Protein AF-A0A640VV84-F1 (afdb_monomer_lite)

Radius of gyration: 20.57 Å; chains: 1; bounding box: 38×32×61 Å

Sequence (79 aa):
MTQTLIAIEQADLDAIRLELRELNRRLDEVQMQPKPEFIPMKDYAAKIGKSIDTVKRRLPSLESKVEAGVTMIRNPDLV

Secondary structure (DSSP, 8-state):
---SSS-S-HHHHHHHHHHHHHHHHHHHH---SSPPSEEEHHHHHHHTT--HHHHHHHGGGS-EEEETTEEEEE-GGG-

Foldseek 3Di:
DPDDPVPPDPPVVVVVVVVVVVVVVVVVVPPDPVHDQWDFLVVQCVVVVHDSVVSVVCVVVFDWDADPNTIITGDPVVD

Structure (mmCIF, N/CA/C/O backbone):
data_AF-A0A640VV84-F1
#
_entry.id   AF-A0A640VV84-F1
#
loop_
_atom_site.group_PDB
_atom_site.id
_atom_site.type_symbol
_atom_site.label_atom_id
_atom_site.label_alt_id
_atom_site.label_comp_id
_atom_site.label_asym_id
_atom_site.label_entity_id
_atom_site.label_seq_id
_atom_site.pdbx_PDB_ins_code
_atom_site.Cartn_x
_atom_site.Cartn_y
_atom_site.Cartn_z
_atom_site.occupancy
_atom_site.B_iso_or_equiv
_atom_site.auth_seq_id
_atom_site.auth_comp_id
_atom_site.auth_asym_id
_atom_site.auth_atom_id
_atom_site.pdbx_PDB_model_num
ATOM 1 N N . MET A 1 1 ? -23.274 21.095 46.508 1.00 40.00 1 MET A N 1
ATOM 2 C CA . MET A 1 1 ? -23.643 21.390 45.107 1.00 40.00 1 MET A CA 1
ATOM 3 C C . MET A 1 1 ? -22.417 21.146 44.239 1.00 40.00 1 MET A C 1
ATOM 5 O O . MET A 1 1 ? -21.625 22.055 44.057 1.00 40.00 1 MET A O 1
ATOM 9 N N . THR A 1 2 ? -22.200 19.907 43.801 1.00 46.50 2 THR A N 1
ATOM 10 C CA . THR A 1 2 ? -20.990 19.487 43.062 1.00 46.50 2 THR A CA 1
ATOM 11 C C . THR A 1 2 ? -21.299 18.195 42.303 1.00 46.50 2 THR A C 1
ATOM 13 O O . THR A 1 2 ? -20.752 17.139 42.604 1.00 46.50 2 THR A O 1
ATOM 16 N N . GLN A 1 3 ? -22.253 18.227 41.369 1.00 48.31 3 GLN A N 1
ATOM 17 C CA . GLN A 1 3 ? -22.595 17.013 40.617 1.00 48.31 3 GLN A CA 1
ATOM 18 C C . GLN A 1 3 ? -23.131 17.297 39.211 1.00 48.31 3 GLN A C 1
ATOM 20 O O . GLN A 1 3 ? -24.074 16.663 38.759 1.00 48.31 3 GLN A O 1
ATOM 25 N N . THR A 1 4 ? -22.520 18.257 38.512 1.00 53.78 4 THR A N 1
ATOM 26 C CA . THR A 1 4 ? -22.941 18.627 37.146 1.00 53.78 4 THR A CA 1
ATOM 27 C C . THR A 1 4 ? -21.776 18.751 36.157 1.00 53.78 4 THR A C 1
ATOM 29 O O . THR A 1 4 ? -21.982 19.166 35.029 1.00 53.78 4 THR A O 1
ATOM 32 N N . LEU A 1 5 ? -20.547 18.391 36.555 1.00 50.25 5 LEU A N 1
ATOM 33 C CA . LEU A 1 5 ? -19.337 18.562 35.725 1.00 50.25 5 LEU A CA 1
ATOM 34 C C . LEU A 1 5 ? -18.724 17.251 35.202 1.00 50.25 5 LEU A C 1
ATOM 36 O O . LEU A 1 5 ? -17.887 17.299 34.313 1.00 50.25 5 LEU A O 1
ATOM 40 N N . ILE A 1 6 ? -19.137 16.085 35.715 1.00 51.88 6 ILE A N 1
ATOM 41 C CA . ILE A 1 6 ? -18.655 14.765 35.238 1.00 51.88 6 ILE A CA 1
ATOM 42 C C . ILE A 1 6 ? -19.639 14.148 34.225 1.00 51.88 6 ILE A C 1
ATOM 44 O O . ILE A 1 6 ? -19.316 13.205 33.513 1.00 51.88 6 ILE A O 1
ATOM 48 N N . ALA A 1 7 ? -20.839 14.721 34.124 1.00 51.56 7 ALA A N 1
ATOM 49 C CA . ALA A 1 7 ? -21.881 14.306 33.196 1.00 51.56 7 ALA A CA 1
ATOM 50 C C . ALA A 1 7 ? -21.826 15.062 31.857 1.00 51.56 7 ALA A C 1
ATOM 52 O O . ALA A 1 7 ? -22.849 15.124 31.200 1.00 51.56 7 ALA A O 1
ATOM 53 N N . ILE A 1 8 ? -20.666 15.620 31.472 1.00 55.31 8 ILE A N 1
ATOM 54 C CA . ILE A 1 8 ? -20.294 15.817 30.056 1.00 55.31 8 ILE A CA 1
ATOM 55 C C . ILE A 1 8 ? -19.786 14.446 29.579 1.00 55.31 8 ILE A C 1
ATOM 57 O O . ILE A 1 8 ? -18.601 14.137 29.652 1.00 55.31 8 ILE A O 1
ATOM 61 N N . GLU A 1 9 ? -20.674 13.457 29.619 1.00 63.25 9 GLU A N 1
ATOM 62 C CA . GLU A 1 9 ? -21.506 13.011 28.495 1.00 63.25 9 GLU A CA 1
ATOM 63 C C . GLU A 1 9 ? -20.740 11.918 27.744 1.00 63.25 9 GLU A C 1
ATOM 65 O O . GLU A 1 9 ? -20.192 12.098 26.663 1.00 63.25 9 GLU A O 1
ATOM 70 N N . GLN A 1 10 ? -20.689 10.724 28.349 1.00 62.88 10 GLN A N 1
ATOM 71 C CA . GLN A 1 10 ? -20.281 9.515 27.621 1.00 62.88 10 GLN A CA 1
ATOM 72 C C . GLN A 1 10 ? -21.088 9.353 26.322 1.00 62.88 10 GLN A C 1
ATOM 74 O O . GLN A 1 10 ? -20.550 8.871 25.333 1.00 62.88 10 GLN A O 1
ATOM 79 N N . ALA A 1 11 ? -22.337 9.832 26.319 1.00 67.44 11 ALA A N 1
ATOM 80 C CA . ALA A 1 11 ? -23.195 9.910 25.146 1.00 67.44 11 ALA A CA 1
ATOM 81 C C . ALA A 1 11 ? -22.599 10.776 24.020 1.00 67.44 11 ALA A C 1
ATOM 83 O O . ALA A 1 11 ? -22.538 10.309 22.885 1.00 67.44 11 ALA A O 1
ATOM 84 N N . ASP A 1 12 ? -22.085 11.972 24.323 1.00 73.12 12 ASP A N 1
ATOM 85 C CA . ASP A 1 12 ? -21.398 12.827 23.343 1.00 73.12 12 ASP A CA 1
ATOM 86 C C . ASP A 1 12 ? -20.136 12.155 22.793 1.00 73.12 12 ASP A C 1
ATOM 88 O O . ASP A 1 12 ? -19.848 12.185 21.595 1.00 73.12 12 ASP A O 1
ATOM 92 N N . LEU A 1 13 ? -19.377 11.500 23.672 1.00 72.19 13 LEU A N 1
ATOM 93 C CA . LEU A 1 13 ? -18.135 10.821 23.307 1.00 72.19 13 LEU A CA 1
ATOM 94 C C . LEU A 1 13 ? -18.395 9.614 22.392 1.00 72.19 13 LEU A C 1
ATOM 96 O O . LEU A 1 13 ? -17.633 9.360 21.453 1.00 72.19 13 LEU A O 1
ATOM 100 N N . ASP A 1 14 ? -19.482 8.887 22.635 1.00 76.31 14 ASP A N 1
ATOM 101 C CA . ASP A 1 14 ? -19.923 7.783 21.789 1.00 76.31 14 ASP A CA 1
ATOM 102 C C . ASP A 1 14 ? -20.534 8.270 20.468 1.00 76.31 14 ASP A C 1
ATOM 104 O O . ASP A 1 14 ? -20.283 7.650 19.430 1.00 76.31 14 ASP A O 1
ATOM 108 N N . ALA A 1 15 ? -21.232 9.410 20.460 1.00 78.38 15 ALA A N 1
ATOM 109 C CA . ALA A 1 15 ? -21.718 10.054 19.240 1.00 78.38 15 ALA A CA 1
ATOM 110 C C . ALA A 1 15 ? -20.556 10.480 18.324 1.00 78.38 15 ALA A C 1
ATOM 112 O O . ALA A 1 15 ? -20.538 10.127 17.144 1.00 78.38 15 ALA A O 1
ATOM 113 N N . ILE A 1 16 ? -19.517 11.116 18.877 1.00 78.06 16 ILE A N 1
ATOM 114 C CA . ILE A 1 16 ? -18.310 11.500 18.123 1.00 78.06 16 ILE A CA 1
ATOM 115 C C . ILE A 1 16 ? -17.591 10.265 17.563 1.00 78.06 16 ILE A C 1
ATOM 117 O O . ILE A 1 16 ? -17.137 10.253 16.417 1.00 78.06 16 ILE A O 1
ATOM 121 N N . ARG A 1 17 ? -17.485 9.185 18.347 1.00 80.62 17 ARG A N 1
ATOM 122 C CA . ARG A 1 17 ? -16.884 7.924 17.878 1.00 80.62 17 ARG A CA 1
ATOM 123 C C . ARG A 1 17 ? -17.689 7.283 16.755 1.00 80.62 17 ARG A C 1
ATOM 125 O O . ARG A 1 17 ? -17.091 6.686 15.859 1.00 80.62 17 ARG A O 1
ATOM 132 N N . LEU A 1 18 ? -19.016 7.370 16.811 1.00 83.75 18 LEU A N 1
ATOM 133 C CA . LEU A 1 18 ? -19.897 6.867 15.765 1.00 83.75 18 LEU A CA 1
ATOM 134 C C . LEU A 1 18 ? -19.718 7.668 14.470 1.00 83.75 18 LEU A C 1
ATOM 136 O O . LEU A 1 18 ? -19.530 7.067 13.413 1.00 83.75 18 LEU A O 1
ATOM 140 N N . GLU A 1 19 ? -19.683 8.998 14.558 1.00 81.25 19 GLU A N 1
ATOM 141 C CA . GLU A 1 19 ? -19.426 9.872 13.410 1.00 81.25 19 GLU A CA 1
ATOM 142 C C . GLU A 1 19 ? -18.051 9.616 12.791 1.00 81.25 19 GLU A C 1
ATOM 144 O O . GLU A 1 19 ? -17.939 9.488 11.573 1.00 81.25 19 GLU A O 1
ATOM 149 N N . LEU A 1 20 ? -17.010 9.440 13.611 1.00 75.44 20 LEU A N 1
ATOM 150 C CA . LEU A 1 20 ? -15.677 9.080 13.125 1.00 75.44 20 LEU A CA 1
ATOM 151 C C . LEU A 1 20 ? -15.672 7.740 12.386 1.00 75.44 20 LEU A C 1
ATOM 153 O O . LEU A 1 20 ? -14.995 7.607 11.368 1.00 75.44 20 LEU A O 1
ATOM 157 N N . ARG A 1 21 ? -16.408 6.731 12.866 1.00 75.38 21 ARG A N 1
ATOM 158 C CA . ARG A 1 21 ? -16.515 5.450 12.150 1.00 75.38 21 ARG A CA 1
ATOM 159 C C . ARG A 1 21 ? -17.236 5.606 10.821 1.00 75.38 21 ARG A C 1
ATOM 161 O O . ARG A 1 21 ? -16.775 5.047 9.835 1.00 75.38 21 ARG A O 1
ATOM 168 N N . GLU A 1 22 ? -18.329 6.359 10.786 1.00 79.31 22 GLU A N 1
ATOM 169 C CA . GLU A 1 22 ? -19.089 6.585 9.556 1.00 79.31 22 GLU A CA 1
ATOM 170 C C . GLU A 1 22 ? -18.280 7.388 8.532 1.00 79.31 22 GLU A C 1
ATOM 172 O O . GLU A 1 22 ? -18.318 7.092 7.341 1.00 79.31 22 GLU A O 1
ATOM 177 N N . LEU A 1 23 ? -17.488 8.361 8.983 1.00 72.50 23 LEU A N 1
ATOM 178 C CA . LEU A 1 23 ? -16.622 9.148 8.114 1.00 72.50 23 LEU A CA 1
ATOM 179 C C . LEU A 1 23 ? -15.474 8.303 7.550 1.00 72.50 23 LEU A C 1
ATOM 181 O O . LEU A 1 23 ? -15.203 8.379 6.355 1.00 72.50 23 LEU A O 1
ATOM 185 N N . ASN A 1 24 ? -14.871 7.432 8.367 1.00 70.44 24 ASN A N 1
ATOM 186 C CA . ASN A 1 24 ? -13.904 6.443 7.882 1.00 70.44 24 ASN A CA 1
ATOM 187 C C . ASN A 1 24 ? -14.550 5.463 6.893 1.00 70.44 24 ASN A C 1
ATOM 189 O O . ASN A 1 24 ? -13.998 5.250 5.823 1.00 70.44 24 ASN A O 1
ATOM 193 N N . ARG A 1 25 ? -15.757 4.956 7.180 1.00 70.75 25 ARG A N 1
ATOM 194 C CA . ARG A 1 25 ? -16.500 4.068 6.270 1.00 70.75 25 ARG A CA 1
ATOM 195 C C . ARG A 1 25 ? -16.776 4.737 4.925 1.00 70.75 25 ARG A C 1
ATOM 197 O O . ARG A 1 25 ? -16.585 4.121 3.887 1.00 70.75 25 ARG A O 1
ATOM 204 N N . ARG A 1 26 ? -17.195 6.005 4.929 1.00 70.12 26 ARG A N 1
ATOM 205 C CA . ARG A 1 26 ? -17.418 6.774 3.696 1.00 70.12 26 ARG A CA 1
ATOM 206 C C . ARG A 1 26 ? -16.123 7.009 2.934 1.00 70.12 26 ARG A C 1
ATOM 208 O O . ARG A 1 26 ? -16.127 6.912 1.716 1.00 70.12 26 ARG A O 1
ATOM 215 N N . LEU A 1 27 ? -15.024 7.296 3.625 1.00 63.31 27 LEU A N 1
ATOM 216 C CA . LEU A 1 27 ? -13.711 7.421 2.990 1.00 63.31 27 LEU A CA 1
ATOM 217 C C . LEU A 1 27 ? -13.231 6.087 2.401 1.00 63.31 27 LEU A C 1
ATOM 219 O O . LEU A 1 27 ? -12.666 6.094 1.312 1.00 63.31 27 LEU A O 1
ATOM 223 N N . ASP A 1 28 ? -13.520 4.964 3.060 1.00 61.25 28 ASP A N 1
ATOM 224 C CA . ASP A 1 28 ? -13.241 3.617 2.551 1.00 61.25 28 ASP A CA 1
ATOM 225 C C . ASP A 1 28 ? -14.132 3.262 1.340 1.00 61.25 28 ASP A C 1
ATOM 227 O O . ASP A 1 28 ? -13.697 2.561 0.425 1.00 61.25 28 ASP A O 1
ATOM 231 N N . GLU A 1 29 ? -15.375 3.759 1.307 1.00 61.25 29 GLU A N 1
ATOM 232 C CA . GLU A 1 29 ? -16.322 3.578 0.195 1.00 61.25 29 GLU A CA 1
ATOM 233 C C . GLU A 1 29 ? -16.022 4.480 -1.009 1.00 61.25 29 GLU A C 1
ATOM 235 O O . GLU A 1 29 ? -16.343 4.114 -2.146 1.00 61.25 29 GLU A O 1
ATOM 240 N N . VAL A 1 30 ? -15.379 5.635 -0.801 1.00 61.69 30 VAL A N 1
ATOM 241 C CA . VAL A 1 30 ? -14.895 6.479 -1.896 1.00 61.69 30 VAL A CA 1
ATOM 242 C C . VAL A 1 30 ? -13.697 5.790 -2.546 1.00 61.69 30 VAL A C 1
ATOM 244 O O . VAL A 1 30 ? -12.531 6.033 -2.237 1.00 61.69 30 VAL A O 1
ATOM 247 N N . GLN A 1 31 ? -13.987 4.950 -3.537 1.00 58.78 31 GLN A N 1
ATOM 248 C CA . GLN A 1 31 ? -12.999 4.608 -4.547 1.00 58.78 31 GLN A CA 1
ATOM 249 C C . GLN A 1 31 ? -12.651 5.893 -5.298 1.00 58.78 31 GLN A C 1
ATOM 251 O O . GLN A 1 31 ? -13.454 6.381 -6.093 1.00 58.78 31 GLN A O 1
ATOM 256 N N . MET A 1 32 ? -11.468 6.460 -5.042 1.00 61.78 32 MET A N 1
ATOM 257 C CA . MET A 1 32 ? -10.965 7.567 -5.854 1.00 61.78 32 MET A CA 1
ATOM 258 C C . MET A 1 32 ? -10.945 7.123 -7.322 1.00 61.78 32 MET A C 1
ATOM 260 O O . MET A 1 32 ? -10.210 6.207 -7.697 1.00 61.78 32 MET A O 1
ATOM 264 N N . GLN A 1 33 ? -11.796 7.751 -8.133 1.00 61.69 33 GLN A N 1
ATOM 265 C CA . GLN A 1 33 ? -11.774 7.653 -9.585 1.00 61.69 33 GLN A CA 1
ATOM 266 C C . GLN A 1 33 ? -11.278 8.995 -10.139 1.00 61.69 33 GLN A C 1
ATOM 268 O O . GLN A 1 33 ? -11.873 10.026 -9.823 1.00 61.69 33 GLN A O 1
ATOM 273 N N . PRO A 1 34 ? -10.216 9.015 -10.961 1.00 69.56 34 PRO A N 1
ATOM 274 C CA . PRO A 1 34 ? -9.414 7.871 -11.396 1.00 69.56 34 PRO A CA 1
ATOM 275 C C . PRO A 1 34 ? -8.564 7.284 -10.258 1.00 69.56 34 PRO A C 1
ATOM 277 O O . PRO A 1 34 ? -8.134 8.001 -9.354 1.00 69.56 34 PRO A O 1
ATOM 280 N N . LYS A 1 35 ? -8.316 5.966 -10.312 1.00 78.81 35 LYS A N 1
ATOM 281 C CA . LYS A 1 35 ? -7.413 5.307 -9.358 1.00 78.81 35 LYS A CA 1
ATOM 282 C C . LYS A 1 35 ? -6.029 5.966 -9.452 1.00 78.81 35 LYS A C 1
ATOM 284 O O . LYS A 1 35 ? -5.582 6.251 -10.563 1.00 78.81 35 LYS A O 1
ATOM 289 N N . PRO A 1 36 ? -5.331 6.182 -8.327 1.00 86.44 36 PRO A N 1
ATOM 290 C CA . PRO A 1 36 ? -4.018 6.812 -8.347 1.00 86.44 36 PRO A CA 1
ATOM 291 C C . PRO A 1 36 ? -3.008 5.940 -9.100 1.00 86.44 36 PRO A C 1
ATOM 293 O O . PRO A 1 36 ? -2.976 4.720 -8.914 1.00 86.44 36 PRO A O 1
ATOM 296 N N . GLU A 1 37 ? -2.173 6.578 -9.927 1.00 90.19 37 GLU A N 1
ATOM 297 C CA . GLU A 1 37 ? -1.118 5.909 -10.702 1.00 90.19 37 GLU A CA 1
ATOM 298 C C . GLU A 1 37 ? -0.078 5.240 -9.803 1.00 90.19 37 GLU A C 1
ATOM 300 O O . GLU A 1 37 ? 0.396 4.145 -10.096 1.00 90.19 37 GLU A O 1
ATOM 305 N N . PHE A 1 38 ? 0.222 5.868 -8.668 1.00 92.56 38 PHE A N 1
ATOM 306 C CA . PHE A 1 38 ? 1.139 5.361 -7.663 1.00 92.56 38 PHE A CA 1
ATOM 307 C C . PHE A 1 38 ? 0.438 5.263 -6.314 1.00 92.56 38 PHE A C 1
ATOM 309 O O . PHE A 1 38 ? -0.272 6.177 -5.901 1.00 92.56 38 PHE A O 1
ATOM 316 N N . ILE A 1 39 ? 0.678 4.164 -5.612 1.00 92.69 39 ILE A N 1
ATOM 317 C CA . ILE A 1 39 ? 0.133 3.878 -4.286 1.00 92.69 39 ILE A CA 1
ATOM 318 C C . ILE A 1 39 ? 1.270 3.637 -3.289 1.00 92.69 39 ILE A C 1
ATOM 320 O O . ILE A 1 39 ? 2.338 3.166 -3.686 1.00 92.69 39 ILE A O 1
ATOM 324 N N . PRO A 1 40 ? 1.083 3.917 -1.992 1.00 94.75 40 PRO A N 1
ATOM 325 C CA . PRO A 1 40 ? 2.075 3.600 -0.970 1.00 94.75 40 PRO A CA 1
ATOM 326 C C . PRO A 1 40 ? 2.497 2.123 -0.994 1.00 94.75 40 PRO A C 1
ATOM 328 O O . PRO A 1 40 ? 1.680 1.232 -1.232 1.00 94.75 40 PRO A O 1
ATOM 331 N N . MET A 1 41 ? 3.764 1.831 -0.670 1.00 94.00 41 MET A N 1
ATOM 332 C CA . MET A 1 41 ? 4.293 0.455 -0.626 1.00 94.00 41 MET A CA 1
ATOM 333 C C . MET A 1 41 ? 3.441 -0.493 0.231 1.00 94.00 41 MET A C 1
ATOM 335 O O . MET A 1 41 ? 3.285 -1.665 -0.110 1.00 94.00 41 MET A O 1
ATOM 339 N N . LYS A 1 42 ? 2.888 0.008 1.342 1.00 93.44 42 LYS A N 1
ATOM 340 C CA . LYS A 1 42 ? 1.998 -0.754 2.226 1.00 93.44 42 LYS A CA 1
ATOM 341 C C . LYS A 1 42 ? 0.727 -1.201 1.497 1.00 93.44 42 LYS A C 1
ATOM 343 O O . LYS A 1 42 ? 0.347 -2.364 1.605 1.00 93.44 42 LYS A O 1
ATOM 348 N N . ASP A 1 43 ? 0.124 -0.306 0.725 1.00 91.75 43 ASP A N 1
ATOM 349 C CA . ASP A 1 43 ? -1.121 -0.569 0.003 1.00 91.75 43 ASP A CA 1
ATOM 350 C C . ASP A 1 43 ? -0.867 -1.482 -1.196 1.00 91.75 43 ASP A C 1
ATOM 352 O O . ASP A 1 43 ? -1.637 -2.406 -1.454 1.00 91.75 43 ASP A O 1
ATOM 356 N N . TYR A 1 44 ? 0.274 -1.302 -1.868 1.00 93.06 44 TYR A N 1
ATOM 357 C CA . TYR A 1 44 ? 0.749 -2.238 -2.883 1.00 93.06 44 TYR A CA 1
ATOM 358 C C . TYR A 1 44 ? 0.916 -3.650 -2.305 1.00 93.06 44 TYR A C 1
ATOM 360 O O . TYR A 1 44 ? 0.407 -4.615 -2.871 1.00 93.06 44 TYR A O 1
ATOM 368 N N . ALA A 1 45 ? 1.586 -3.778 -1.154 1.00 93.75 45 ALA A N 1
ATOM 369 C CA . ALA A 1 45 ? 1.810 -5.054 -0.478 1.00 93.75 45 ALA A CA 1
ATOM 370 C C . ALA A 1 45 ? 0.490 -5.751 -0.109 1.00 93.75 45 ALA A C 1
ATOM 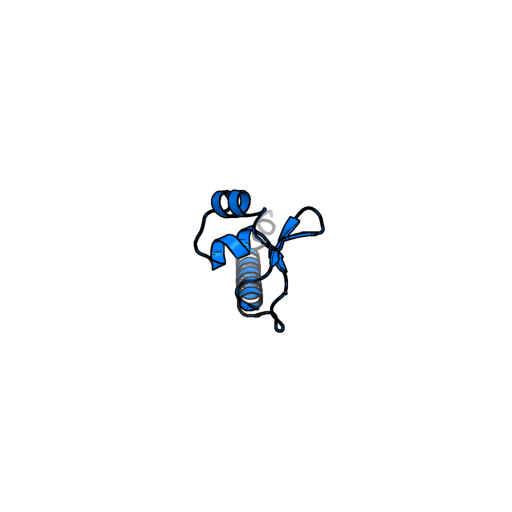372 O O . ALA A 1 45 ? 0.335 -6.946 -0.372 1.00 93.75 45 ALA A O 1
ATOM 373 N N . ALA A 1 46 ? -0.471 -4.991 0.428 1.00 92.56 46 ALA A N 1
ATOM 374 C CA . ALA A 1 46 ? -1.811 -5.478 0.732 1.00 92.56 46 ALA A CA 1
ATOM 375 C C . ALA A 1 46 ? -2.539 -5.966 -0.531 1.00 92.56 46 ALA A C 1
ATOM 377 O O . ALA A 1 46 ? -3.071 -7.075 -0.536 1.00 92.56 46 ALA A O 1
ATOM 378 N N . LYS A 1 47 ? -2.487 -5.195 -1.625 1.00 90.12 47 LYS A N 1
ATOM 379 C CA . LYS A 1 47 ? -3.110 -5.555 -2.909 1.00 90.12 47 LYS A CA 1
ATOM 380 C C . LYS A 1 47 ? -2.566 -6.847 -3.507 1.00 90.12 47 LYS A C 1
ATOM 382 O O . LYS A 1 47 ? -3.342 -7.658 -3.999 1.00 90.12 47 LYS A O 1
ATOM 387 N N . ILE A 1 48 ? -1.251 -7.059 -3.464 1.00 91.00 48 ILE A N 1
ATOM 388 C CA . ILE A 1 48 ? -0.632 -8.270 -4.028 1.00 91.00 48 ILE A CA 1
ATOM 389 C C . ILE A 1 48 ? -0.549 -9.440 -3.031 1.00 91.00 48 ILE A C 1
ATOM 391 O O . ILE A 1 48 ? 0.034 -10.479 -3.351 1.00 91.00 48 ILE A O 1
ATOM 395 N N . GLY A 1 49 ? -1.070 -9.273 -1.809 1.00 92.81 49 GLY A N 1
ATOM 396 C CA . GLY A 1 49 ? -1.052 -10.297 -0.762 1.00 92.81 49 GLY A CA 1
ATOM 397 C C . GLY A 1 49 ? 0.357 -10.702 -0.312 1.00 92.81 49 GLY A C 1
ATOM 398 O O . GLY A 1 49 ? 0.617 -11.885 -0.077 1.00 92.81 49 GLY A O 1
ATOM 399 N N . LYS A 1 50 ? 1.302 -9.755 -0.238 1.00 94.69 50 LYS A N 1
ATOM 400 C CA . LYS A 1 50 ? 2.694 -10.000 0.189 1.00 94.69 50 LYS A CA 1
ATOM 401 C C . LYS A 1 50 ? 3.077 -9.125 1.377 1.00 94.69 50 LYS A C 1
ATOM 403 O O . LYS A 1 50 ? 2.465 -8.098 1.637 1.00 94.69 50 LYS A O 1
ATOM 408 N N . SER A 1 51 ? 4.132 -9.521 2.089 1.00 95.62 51 SER A N 1
ATOM 409 C CA . SER A 1 51 ? 4.696 -8.689 3.152 1.00 95.62 51 SER A CA 1
ATOM 410 C C . SER A 1 51 ? 5.428 -7.472 2.582 1.00 95.62 51 SER A C 1
ATOM 412 O O . SER A 1 51 ? 6.006 -7.534 1.492 1.00 95.62 51 SER A O 1
ATOM 414 N N . ILE A 1 52 ? 5.469 -6.387 3.358 1.00 94.44 52 ILE A N 1
ATOM 415 C CA . ILE A 1 52 ? 6.207 -5.165 3.004 1.00 94.44 52 ILE A CA 1
ATOM 416 C C . ILE A 1 52 ? 7.686 -5.481 2.746 1.00 94.44 52 ILE A C 1
ATOM 418 O O . ILE A 1 52 ? 8.245 -4.991 1.773 1.00 94.44 52 ILE A O 1
ATOM 422 N N . ASP A 1 53 ? 8.306 -6.367 3.532 1.00 95.38 53 ASP A N 1
ATOM 423 C CA . ASP A 1 53 ? 9.704 -6.774 3.325 1.00 95.38 53 ASP A CA 1
ATOM 424 C C . ASP A 1 53 ? 9.924 -7.477 1.984 1.00 95.38 53 ASP A C 1
ATOM 426 O O . ASP A 1 53 ? 10.939 -7.262 1.318 1.00 95.38 53 ASP A O 1
ATOM 430 N N . THR A 1 54 ? 8.959 -8.294 1.555 1.00 94.12 54 THR A N 1
ATOM 431 C CA . THR A 1 54 ? 9.004 -8.941 0.238 1.00 94.12 54 THR A CA 1
ATOM 432 C C . THR A 1 54 ? 8.939 -7.895 -0.869 1.00 94.12 54 THR A C 1
ATOM 434 O O . THR A 1 54 ? 9.697 -7.972 -1.836 1.00 94.12 54 THR A O 1
ATOM 437 N N . VAL A 1 55 ? 8.065 -6.897 -0.724 1.00 93.31 55 VAL A N 1
ATOM 438 C CA . VAL A 1 55 ? 7.951 -5.791 -1.683 1.00 93.31 55 VAL A CA 1
ATOM 439 C C . VAL A 1 55 ? 9.220 -4.942 -1.688 1.00 93.31 55 VAL A C 1
ATOM 441 O O . VAL A 1 55 ? 9.747 -4.656 -2.757 1.00 93.31 55 VAL A O 1
ATOM 444 N N . LYS A 1 56 ? 9.782 -4.628 -0.519 1.00 94.38 56 LYS A N 1
ATOM 445 C CA . LYS A 1 56 ? 11.032 -3.872 -0.373 1.00 94.38 56 LYS A CA 1
ATOM 446 C C . LYS A 1 56 ? 12.208 -4.563 -1.065 1.00 94.38 56 LYS A C 1
ATOM 448 O O . LYS A 1 56 ? 12.986 -3.900 -1.741 1.00 94.38 56 LYS A O 1
ATOM 453 N N . ARG A 1 57 ? 12.316 -5.895 -0.968 1.00 94.44 57 ARG A N 1
ATOM 454 C CA . ARG A 1 57 ? 13.325 -6.682 -1.708 1.00 94.44 57 ARG A CA 1
ATOM 455 C C . ARG A 1 57 ? 13.126 -6.632 -3.225 1.00 94.44 57 ARG A C 1
ATOM 457 O O . ARG A 1 57 ? 14.099 -6.711 -3.964 1.00 94.44 57 ARG A O 1
ATOM 464 N N . ARG A 1 58 ? 11.879 -6.512 -3.685 1.00 93.25 58 ARG A N 1
ATOM 465 C CA . ARG A 1 58 ? 11.518 -6.405 -5.107 1.00 93.25 58 ARG A CA 1
ATOM 466 C C . ARG A 1 58 ? 11.513 -4.972 -5.630 1.00 93.25 58 ARG A C 1
ATOM 468 O O . ARG A 1 58 ? 11.352 -4.792 -6.826 1.00 93.25 58 ARG A O 1
ATOM 475 N N . LEU A 1 59 ? 11.713 -3.969 -4.778 1.00 91.88 59 LEU A N 1
ATOM 476 C CA . LEU A 1 59 ? 11.662 -2.563 -5.169 1.00 91.88 59 LEU A CA 1
ATOM 477 C C . LEU A 1 59 ? 12.531 -2.222 -6.399 1.00 91.88 59 LEU A C 1
ATOM 479 O O . LEU A 1 59 ? 12.036 -1.491 -7.248 1.00 91.88 59 LEU A O 1
ATOM 483 N N . PRO A 1 60 ? 13.746 -2.788 -6.582 1.00 92.50 60 PRO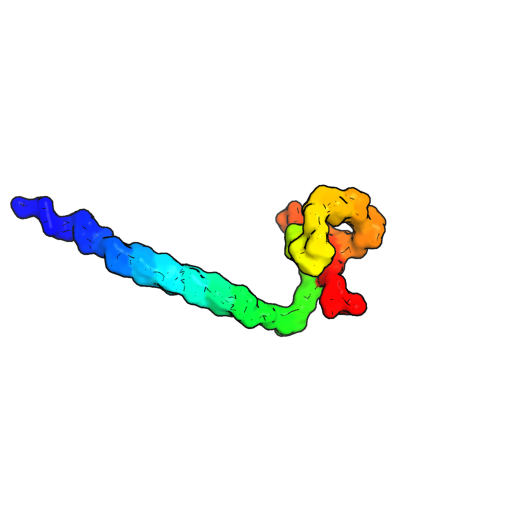 A N 1
ATOM 484 C CA . PRO A 1 60 ? 14.552 -2.522 -7.779 1.00 92.50 60 PRO A CA 1
ATOM 485 C C . PRO A 1 60 ? 13.920 -2.982 -9.102 1.0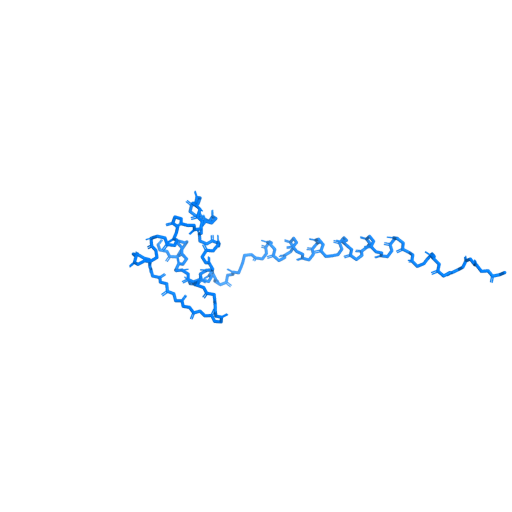0 92.50 60 PRO A C 1
ATOM 487 O O . PRO A 1 60 ? 14.332 -2.518 -10.158 1.00 92.50 60 PRO A O 1
ATOM 490 N N . SER A 1 61 ? 12.960 -3.912 -9.063 1.00 92.00 61 SER A N 1
ATOM 491 C CA . SER A 1 61 ? 12.237 -4.410 -10.242 1.00 92.00 61 SER A CA 1
ATOM 492 C C . SER A 1 61 ? 10.823 -3.843 -10.375 1.00 92.00 61 SER A C 1
ATOM 494 O O . SER A 1 61 ? 10.063 -4.299 -11.228 1.00 92.00 61 SER A O 1
ATOM 496 N N . LEU A 1 62 ? 10.458 -2.867 -9.541 1.00 91.94 62 LEU A N 1
ATOM 497 C CA . LEU A 1 62 ? 9.160 -2.203 -9.563 1.00 91.94 62 LEU A CA 1
ATOM 498 C C . LEU A 1 62 ? 9.336 -0.728 -9.917 1.00 91.94 62 LEU A C 1
ATOM 500 O O . LEU A 1 62 ? 10.240 -0.057 -9.418 1.00 91.94 62 LEU A O 1
ATOM 504 N N . GLU A 1 63 ? 8.422 -0.202 -10.727 1.00 93.94 63 GLU A N 1
ATOM 505 C CA . GLU A 1 63 ? 8.348 1.235 -10.958 1.00 93.94 63 GLU A CA 1
ATOM 506 C C . GLU A 1 63 ? 7.915 1.927 -9.661 1.00 93.94 63 GLU A C 1
ATOM 508 O O . GLU A 1 63 ? 6.817 1.702 -9.141 1.00 93.94 63 GLU A O 1
ATOM 513 N N . SER A 1 64 ? 8.823 2.717 -9.093 1.00 94.12 64 SER A N 1
ATOM 514 C CA . SER A 1 64 ? 8.653 3.332 -7.783 1.00 94.12 64 SER A CA 1
ATOM 515 C C . SER A 1 64 ? 9.229 4.742 -7.743 1.00 94.12 64 SER A C 1
ATOM 517 O O . SER A 1 64 ? 10.166 5.074 -8.468 1.00 94.12 64 SER A O 1
ATOM 519 N N . LYS A 1 65 ? 8.651 5.578 -6.882 1.00 94.19 65 LYS A N 1
ATOM 520 C CA . LYS A 1 65 ? 9.107 6.942 -6.598 1.00 94.19 65 LYS A CA 1
ATOM 521 C C . LYS A 1 65 ? 9.015 7.226 -5.104 1.00 94.19 65 LYS A C 1
ATOM 523 O O . LYS A 1 65 ? 8.288 6.548 -4.380 1.00 94.19 65 LYS A O 1
ATOM 528 N N . VAL A 1 66 ? 9.746 8.230 -4.634 1.00 95.12 66 VAL A N 1
ATOM 529 C CA . VAL A 1 66 ? 9.640 8.714 -3.253 1.00 95.12 66 VAL A CA 1
ATOM 530 C C . VAL A 1 66 ? 8.976 10.082 -3.274 1.00 95.12 66 VAL A C 1
ATOM 532 O O . VAL A 1 66 ? 9.499 11.008 -3.886 1.00 95.12 66 VAL A O 1
ATOM 535 N N . GLU A 1 67 ? 7.839 10.211 -2.596 1.00 90.75 67 GLU A N 1
ATOM 536 C CA . GLU A 1 67 ? 7.102 11.469 -2.454 1.00 90.75 67 GLU A CA 1
ATOM 537 C C . GLU A 1 67 ? 6.821 11.726 -0.978 1.00 90.75 67 GLU A C 1
ATOM 539 O O . GLU A 1 67 ? 6.364 10.836 -0.266 1.00 90.75 67 GLU A O 1
ATOM 544 N N . ALA A 1 68 ? 7.144 12.932 -0.499 1.00 90.31 68 ALA A N 1
ATOM 545 C CA . ALA A 1 68 ? 6.976 13.323 0.905 1.00 90.31 68 ALA A CA 1
ATOM 546 C C . ALA A 1 68 ? 7.565 12.312 1.923 1.00 90.31 68 ALA A C 1
ATOM 548 O O . ALA A 1 68 ? 7.018 12.107 3.003 1.00 90.31 68 ALA A O 1
ATOM 549 N N . GLY A 1 69 ? 8.678 11.651 1.577 1.00 90.94 69 GLY A N 1
ATOM 550 C CA . GLY A 1 69 ? 9.318 10.634 2.424 1.00 90.94 69 GLY A CA 1
ATOM 551 C C . GLY A 1 69 ? 8.643 9.254 2.407 1.00 90.94 69 GLY A C 1
ATOM 552 O O . GLY A 1 69 ? 9.104 8.346 3.096 1.00 90.94 69 GLY A O 1
ATOM 553 N N . VAL A 1 70 ? 7.594 9.065 1.603 1.00 91.25 70 VAL A N 1
ATOM 554 C CA . VAL A 1 70 ? 6.890 7.790 1.422 1.00 91.25 70 VAL A CA 1
ATOM 555 C C . VAL A 1 70 ? 7.311 7.154 0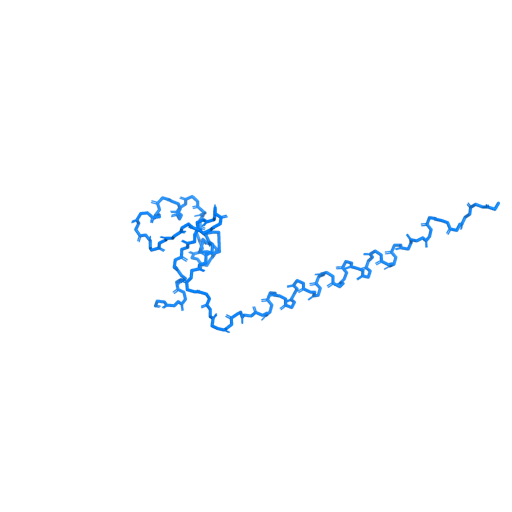.101 1.00 91.25 70 VAL A C 1
ATOM 557 O O . VAL A 1 70 ? 7.327 7.80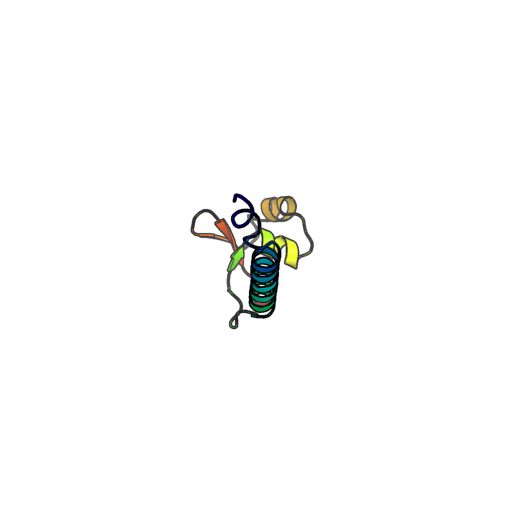0 -0.946 1.00 91.25 70 VAL A O 1
ATOM 560 N N . THR A 1 71 ? 7.651 5.864 0.131 1.00 93.62 71 THR A N 1
ATOM 561 C CA . THR A 1 71 ? 7.887 5.091 -1.094 1.00 93.62 71 THR A CA 1
ATOM 562 C C . THR A 1 71 ? 6.557 4.692 -1.719 1.00 93.62 71 THR A C 1
ATOM 564 O O . THR A 1 71 ? 5.781 3.929 -1.136 1.00 93.62 71 THR A O 1
ATOM 567 N N . MET A 1 72 ? 6.333 5.194 -2.924 1.00 94.81 72 MET A N 1
ATOM 568 C CA . MET A 1 72 ? 5.164 4.949 -3.750 1.00 94.81 72 MET A CA 1
ATOM 569 C C . MET A 1 72 ? 5.542 3.977 -4.873 1.00 94.81 72 MET A C 1
ATOM 571 O O . MET A 1 72 ? 6.631 4.063 -5.440 1.00 94.81 72 MET A O 1
ATOM 575 N N . ILE A 1 73 ? 4.655 3.045 -5.196 1.00 94.88 73 ILE A N 1
ATOM 576 C CA . ILE A 1 73 ? 4.831 2.005 -6.212 1.00 94.88 73 ILE A CA 1
ATOM 577 C C . ILE A 1 73 ? 3.689 2.129 -7.212 1.00 94.88 73 ILE A C 1
ATOM 579 O O . ILE A 1 73 ? 2.556 2.410 -6.813 1.00 94.88 73 ILE A O 1
ATOM 583 N N . ARG A 1 74 ? 3.975 1.927 -8.501 1.00 93.62 74 ARG A N 1
ATOM 584 C CA . ARG A 1 74 ? 2.945 1.952 -9.538 1.00 93.62 74 ARG A CA 1
ATOM 585 C C . ARG A 1 74 ? 1.816 0.980 -9.200 1.00 93.62 74 ARG A C 1
ATOM 587 O O . ARG A 1 74 ? 2.043 -0.164 -8.801 1.00 93.62 74 ARG A O 1
ATOM 594 N N . ASN A 1 75 ? 0.593 1.470 -9.318 1.00 90.94 75 ASN A N 1
ATOM 595 C CA . ASN A 1 75 ? -0.605 0.747 -8.948 1.00 90.94 75 ASN A CA 1
ATOM 596 C C . ASN A 1 75 ? -0.830 -0.423 -9.921 1.00 90.94 75 ASN A C 1
ATOM 598 O O . ASN A 1 75 ? -0.981 -0.183 -11.120 1.00 90.94 75 ASN A O 1
ATOM 602 N N . PRO A 1 76 ? -0.881 -1.676 -9.433 1.00 87.38 76 PRO A N 1
ATOM 603 C CA . PRO A 1 76 ? -1.052 -2.845 -10.290 1.00 87.38 76 PRO A CA 1
ATOM 604 C C . PRO A 1 76 ? -2.434 -2.900 -10.952 1.00 87.38 76 PRO A C 1
ATOM 606 O O . PRO A 1 76 ? -2.598 -3.613 -11.930 1.00 87.38 76 PRO A O 1
ATOM 609 N N . ASP A 1 77 ? -3.419 -2.145 -10.456 1.00 83.94 77 ASP A N 1
ATOM 610 C CA . ASP A 1 77 ? -4.760 -2.072 -11.050 1.00 83.94 77 ASP A CA 1
ATOM 611 C C . ASP A 1 77 ? -4.813 -1.265 -12.362 1.00 83.94 77 ASP A C 1
ATOM 613 O O .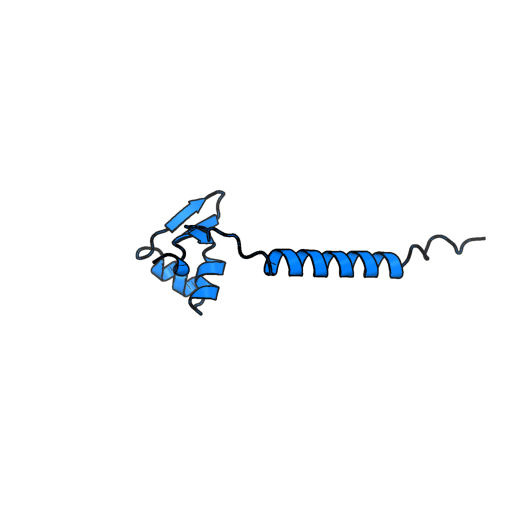 ASP A 1 77 ? -5.872 -1.194 -12.984 1.00 83.94 77 ASP A O 1
ATOM 617 N N . LEU A 1 78 ? -3.728 -0.570 -12.716 1.00 79.75 78 LEU A N 1
ATOM 618 C CA . LEU A 1 78 ? -3.637 0.305 -13.890 1.00 79.75 78 LEU A CA 1
ATOM 619 C C . LEU A 1 78 ? -2.729 -0.266 -14.992 1.00 79.75 78 LEU A C 1
ATOM 621 O O . LEU A 1 78 ? -2.445 0.443 -15.959 1.00 79.75 78 LEU A O 1
ATOM 625 N N . VAL A 1 79 ? -2.251 -1.504 -14.821 1.00 62.97 79 VAL A N 1
ATOM 626 C CA . VAL A 1 79 ? -1.397 -2.242 -15.767 1.00 62.97 79 VAL A CA 1
ATOM 627 C C . VAL A 1 79 ? -2.223 -3.275 -16.521 1.00 62.97 79 VAL A C 1
ATOM 629 O O . VAL A 1 79 ? -3.077 -3.922 -15.875 1.00 62.97 79 VAL A O 1
#

Organism: NCBI:txid2602289

pLDDT: mean 80.21, std 15.28, range [40.0, 95.62]